Protein AF-A0A960XLL7-F1 (afdb_monomer)

Foldseek 3Di:
DPPLVVVLVVLVVLLVVLQVQLVVLVVVCVVPVDVVSVVSSVVSNVVSVVSVVVSVVSVVVVVVPPPD

Sequence (68 aa):
MSLKAFHLLFIVVSILLALGFGVWELATYRDGGATVDLVMGSASLVAAVGLGFYLRAVLKKLKNVSYL

Secondary structure (DSSP, 8-state):
--HHHHHHHHHHHHHHHHHHHHHHHHHHHHHH--HHHHHHHHHHHHHHHHHHHHHHHHHHHHHTS---

Mean predicted aligned error: 6.42 Å

pLDDT: mean 85.1, std 12.44, range [41.0, 95.38]

Nearest PDB structures (foldseek):
  4fi5-assembly1_A  TM=8.994E-01  e=1.862E+00  Hantaan virus 76-118
  2ic9-assembly1_A  TM=8.494E-01  e=2.741E+00  Orthohantavirus sinnombreense
  2ic6-assembly1_A  TM=8.388E-01  e=3.118E+00  Orthohantavirus sinnombreense
  8glt-assembly1_0  TM=8.157E-01  e=4.591E+00  synthetic construct
  8szz-assembly1_y  TM=8.672E-01  e=6.758E+00  synthetic construct

Solvent-accessible surface area (backbone atoms only — not comparable to full-atom values): 3602 Å² total; per-residue (Å²): 129,63,69,68,59,55,53,50,51,50,54,52,51,50,28,53,49,25,41,52,51,14,53,48,26,46,53,50,22,74,76,69,66,45,67,65,31,47,52,52,11,51,52,26,40,50,49,21,52,51,47,50,53,48,51,52,50,52,51,54,57,53,69,71,54,72,88,117

Structure (mmCIF, N/CA/C/O backbone):
data_AF-A0A960XLL7-F1
#
_entry.id   AF-A0A960XLL7-F1
#
loop_
_atom_site.group_PDB
_atom_site.id
_atom_site.type_symbol
_atom_site.label_atom_id
_atom_site.label_alt_id
_atom_site.label_comp_id
_atom_site.label_asym_id
_atom_site.label_entity_id
_atom_site.label_seq_id
_atom_site.pdbx_PDB_ins_code
_atom_site.Cartn_x
_atom_site.Cartn_y
_atom_site.Cartn_z
_atom_site.occupancy
_atom_site.B_iso_or_equiv
_atom_site.auth_seq_id
_atom_site.auth_comp_id
_atom_site.auth_asym_id
_atom_site.auth_atom_id
_atom_site.pdbx_PDB_model_num
ATOM 1 N N . MET A 1 1 ? -18.590 16.180 14.044 1.00 55.97 1 MET A N 1
ATOM 2 C CA . MET A 1 1 ? -18.224 14.937 13.324 1.00 55.97 1 MET A CA 1
ATOM 3 C C . MET A 1 1 ? -17.394 14.066 14.253 1.00 55.97 1 MET A C 1
ATOM 5 O O . MET A 1 1 ? -16.488 14.587 14.890 1.00 55.97 1 MET A O 1
ATOM 9 N N . SER A 1 2 ? -17.712 12.776 14.383 1.00 74.44 2 SER A N 1
ATOM 10 C CA . SER A 1 2 ? -16.947 11.863 15.244 1.00 74.44 2 SER A CA 1
ATOM 11 C C . SER A 1 2 ? -15.532 11.699 14.682 1.00 74.44 2 SER A C 1
ATOM 13 O O . SER A 1 2 ? -15.378 11.198 13.570 1.00 74.44 2 SER A O 1
ATOM 15 N N . LEU A 1 3 ? -14.505 12.110 15.438 1.00 79.31 3 LEU A N 1
ATOM 16 C CA . LEU A 1 3 ? -13.079 11.997 15.078 1.00 79.31 3 LEU A CA 1
ATOM 17 C C . LEU A 1 3 ? -12.724 10.591 14.546 1.00 79.31 3 LEU A C 1
ATOM 19 O O . LEU A 1 3 ? -11.900 10.437 13.651 1.00 79.31 3 LEU A O 1
ATOM 23 N N . LYS A 1 4 ? -13.421 9.572 15.067 1.00 79.56 4 LYS A N 1
ATOM 24 C CA . LYS A 1 4 ? -13.296 8.154 14.708 1.00 79.56 4 LYS A CA 1
ATOM 25 C C . LYS A 1 4 ? -13.735 7.860 13.269 1.00 79.56 4 LYS A C 1
ATOM 27 O O . LYS A 1 4 ? -13.080 7.079 12.589 1.00 79.56 4 LYS A O 1
ATOM 32 N N . ALA A 1 5 ? -14.822 8.480 12.805 1.00 84.06 5 ALA A N 1
ATOM 33 C CA . ALA A 1 5 ? -15.348 8.272 11.455 1.00 84.06 5 ALA A CA 1
ATOM 34 C C . ALA A 1 5 ? -14.423 8.887 10.398 1.00 84.06 5 ALA A C 1
ATOM 36 O O . ALA A 1 5 ? -14.136 8.250 9.389 1.00 84.06 5 ALA A O 1
ATOM 37 N N . PHE A 1 6 ? -13.895 10.085 10.670 1.00 87.06 6 PHE A N 1
ATOM 38 C CA . PHE A 1 6 ? -12.908 10.721 9.798 1.00 87.06 6 PHE A CA 1
ATOM 39 C C . PHE A 1 6 ? -11.624 9.892 9.708 1.00 87.06 6 PHE A C 1
ATOM 41 O O . PHE A 1 6 ? -11.143 9.628 8.612 1.00 87.06 6 PHE A O 1
ATOM 48 N N . HIS A 1 7 ? -11.107 9.418 10.846 1.00 86.56 7 HIS A N 1
ATOM 49 C CA . HIS A 1 7 ? -9.909 8.577 10.867 1.00 86.56 7 HIS A CA 1
ATOM 50 C C . HIS A 1 7 ? -10.101 7.274 10.082 1.00 86.56 7 HIS A C 1
ATOM 52 O O . HIS A 1 7 ? -9.221 6.872 9.327 1.00 86.56 7 HIS A O 1
ATOM 58 N N . LEU A 1 8 ? -11.265 6.631 10.222 1.00 88.12 8 LEU A N 1
ATOM 59 C CA . LEU A 1 8 ? -11.591 5.420 9.473 1.00 88.12 8 LEU A CA 1
ATOM 60 C C . LEU A 1 8 ? -11.614 5.685 7.964 1.00 88.12 8 LEU A C 1
ATOM 62 O O . LEU A 1 8 ? -11.006 4.940 7.201 1.00 88.12 8 LEU A O 1
ATOM 66 N N . LEU A 1 9 ? -12.285 6.761 7.549 1.00 90.75 9 LEU A N 1
ATOM 67 C CA . LEU A 1 9 ? -12.383 7.144 6.145 1.00 90.75 9 LEU A CA 1
ATOM 68 C C . LEU A 1 9 ? -11.004 7.481 5.569 1.00 90.75 9 LEU A C 1
ATOM 70 O O . LEU A 1 9 ? -10.681 7.028 4.477 1.00 90.75 9 LEU A O 1
ATOM 74 N N . PHE A 1 10 ? -10.164 8.182 6.333 1.00 92.44 10 PHE A N 1
ATOM 75 C CA . PHE A 1 10 ? -8.787 8.479 5.948 1.00 92.44 10 PHE A CA 1
ATOM 76 C C . PHE A 1 10 ? -7.980 7.201 5.689 1.00 92.44 10 PHE A C 1
ATOM 78 O O . PHE A 1 10 ? -7.400 7.064 4.618 1.00 92.44 10 PHE A O 1
ATOM 85 N N . ILE A 1 11 ? -8.016 6.225 6.606 1.00 91.50 11 ILE A N 1
ATOM 86 C CA . ILE A 1 11 ? -7.308 4.945 6.434 1.00 91.50 11 ILE A CA 1
ATOM 87 C C . ILE A 1 11 ? -7.805 4.208 5.183 1.00 91.50 11 ILE A C 1
ATOM 89 O O . ILE A 1 11 ? -6.996 3.700 4.412 1.00 91.50 11 ILE A O 1
ATOM 93 N N . VAL A 1 12 ? -9.122 4.161 4.957 1.00 92.38 12 VAL A N 1
ATOM 94 C CA . VAL A 1 12 ? -9.705 3.503 3.775 1.00 92.38 12 VAL A CA 1
ATOM 95 C C . VAL A 1 12 ? -9.247 4.178 2.483 1.00 92.38 12 VAL A C 1
ATOM 97 O O . VAL A 1 12 ? -8.816 3.489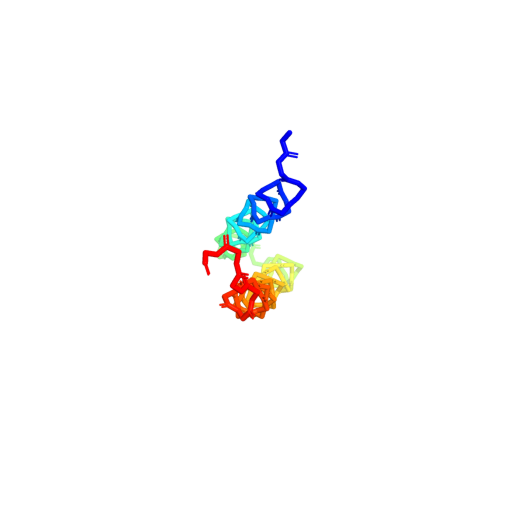 1.560 1.00 92.38 12 VAL A O 1
ATOM 100 N N . VAL A 1 13 ? -9.286 5.511 2.421 1.00 95.00 13 VAL A N 1
ATOM 101 C CA . VAL A 1 13 ? -8.816 6.267 1.251 1.00 95.00 13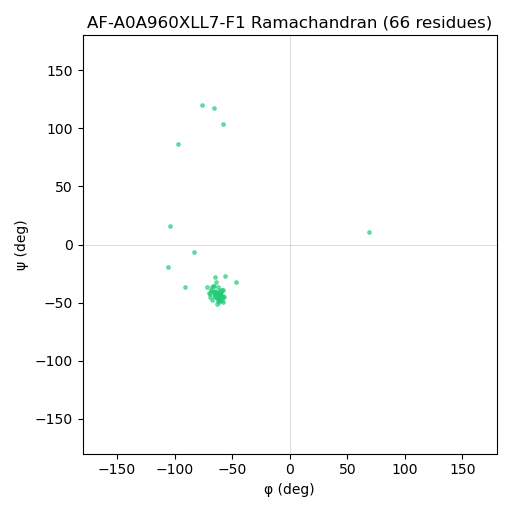 VAL A CA 1
ATOM 102 C C . VAL A 1 13 ? -7.321 6.045 1.030 1.00 95.00 13 VAL A C 1
ATOM 104 O O . VAL A 1 13 ? -6.921 5.790 -0.100 1.00 95.00 13 VAL A O 1
ATOM 107 N N . SER A 1 14 ? -6.499 6.054 2.084 1.00 94.81 14 SER A N 1
ATOM 108 C CA . SER A 1 14 ? -5.065 5.760 1.976 1.00 94.81 14 SER A CA 1
ATOM 109 C C . SER A 1 14 ? -4.788 4.349 1.449 1.00 94.81 14 SER A C 1
ATOM 111 O O . SER A 1 14 ? -3.892 4.190 0.626 1.00 94.81 14 SER A O 1
ATOM 113 N N . ILE A 1 15 ? -5.560 3.335 1.864 1.00 93.94 15 ILE A N 1
ATOM 114 C CA . ILE A 1 15 ? -5.440 1.966 1.328 1.00 93.94 15 ILE A CA 1
ATOM 115 C C . ILE A 1 15 ? -5.763 1.949 -0.165 1.00 93.94 15 ILE A C 1
ATOM 117 O O . ILE A 1 15 ? -4.995 1.393 -0.945 1.00 93.94 15 ILE A O 1
ATOM 121 N N . LEU A 1 16 ? -6.880 2.560 -0.571 1.00 94.75 16 LEU A N 1
ATOM 122 C CA . LEU A 1 16 ? -7.280 2.612 -1.979 1.00 94.75 16 LEU A CA 1
ATOM 123 C C . LEU A 1 16 ? -6.237 3.333 -2.833 1.00 94.75 16 LEU A C 1
ATOM 125 O O . LEU A 1 16 ? -5.904 2.856 -3.915 1.00 94.75 16 LEU A O 1
ATOM 129 N N . LEU A 1 17 ? -5.688 4.440 -2.330 1.00 94.69 17 LEU A N 1
ATOM 130 C CA . LEU A 1 17 ? -4.652 5.198 -3.023 1.00 94.69 17 LEU A CA 1
ATOM 131 C C . LEU A 1 17 ? -3.362 4.382 -3.166 1.00 94.69 17 LEU A C 1
ATOM 133 O O . LEU A 1 17 ? -2.796 4.327 -4.252 1.00 94.69 17 LEU A O 1
ATOM 137 N N . ALA A 1 18 ? -2.925 3.711 -2.097 1.00 93.81 18 ALA A N 1
ATOM 138 C CA . ALA A 1 18 ? -1.718 2.888 -2.106 1.00 93.81 18 ALA A CA 1
ATOM 139 C C . ALA A 1 18 ? -1.863 1.650 -3.010 1.00 93.81 18 ALA A C 1
ATOM 141 O O . ALA A 1 18 ? -0.908 1.265 -3.686 1.00 93.81 18 ALA A O 1
ATOM 142 N N . LEU A 1 19 ? -3.057 1.049 -3.076 1.00 93.19 19 LEU A N 1
ATOM 143 C CA . LEU A 1 19 ? -3.353 -0.026 -4.027 1.00 93.19 19 LEU A CA 1
ATOM 144 C C . LEU A 1 19 ? -3.367 0.489 -5.466 1.00 93.19 19 LEU A C 1
ATOM 146 O O . LEU A 1 19 ? -2.736 -0.117 -6.324 1.00 93.19 19 LEU A O 1
ATOM 150 N N . GLY A 1 20 ? -4.051 1.607 -5.725 1.00 92.50 20 GLY A N 1
ATOM 151 C CA . GLY A 1 20 ? -4.108 2.219 -7.052 1.00 92.50 20 GLY A CA 1
ATOM 152 C C . GLY A 1 20 ? -2.721 2.594 -7.569 1.00 92.50 20 GLY A C 1
ATOM 153 O O . GLY A 1 20 ? -2.362 2.210 -8.677 1.00 92.50 20 GLY A O 1
ATOM 154 N N . PHE A 1 21 ? -1.917 3.263 -6.739 1.00 93.12 21 PHE A N 1
ATOM 155 C CA . PHE A 1 21 ? -0.535 3.610 -7.065 1.00 93.12 21 PHE A CA 1
ATOM 156 C C . PHE A 1 21 ? 0.336 2.364 -7.258 1.00 93.12 21 PHE A C 1
ATOM 158 O O . PHE A 1 21 ? 1.035 2.261 -8.256 1.00 93.12 21 PHE A O 1
ATOM 165 N N . GLY A 1 22 ? 0.241 1.372 -6.365 1.00 91.94 22 GLY A N 1
ATOM 166 C CA . GLY A 1 22 ? 1.015 0.135 -6.480 1.00 91.94 22 GLY A CA 1
ATOM 167 C C . GLY A 1 22 ? 0.719 -0.655 -7.757 1.00 91.94 22 GLY A C 1
ATOM 168 O O . GLY A 1 22 ? 1.639 -1.132 -8.416 1.00 91.94 22 GLY A O 1
ATOM 169 N N . VAL A 1 23 ? -0.559 -0.768 -8.135 1.00 92.62 23 VAL A N 1
ATOM 170 C CA . VAL A 1 23 ? -0.978 -1.427 -9.384 1.00 92.62 23 VAL A CA 1
ATOM 171 C C . VAL A 1 23 ? -0.541 -0.624 -10.606 1.00 92.62 23 VAL A C 1
ATOM 173 O O . VAL A 1 23 ? -0.103 -1.222 -11.587 1.00 92.62 23 VAL A O 1
ATOM 176 N N . TRP A 1 24 ? -0.634 0.707 -10.552 1.00 92.88 24 TRP A N 1
ATOM 177 C CA . TRP A 1 24 ? -0.181 1.567 -11.642 1.00 92.88 24 TRP A CA 1
ATOM 178 C C . TRP A 1 24 ? 1.327 1.432 -11.855 1.00 92.88 24 TRP A C 1
ATOM 180 O O . TRP A 1 24 ? 1.740 1.112 -12.961 1.00 92.88 24 TRP A O 1
ATOM 190 N N . GLU A 1 25 ? 2.143 1.556 -10.812 1.00 92.06 25 GLU A N 1
ATOM 191 C CA . GLU A 1 25 ? 3.600 1.391 -10.903 1.00 92.06 25 GLU A CA 1
ATOM 192 C C . GLU A 1 25 ? 3.999 0.009 -11.443 1.00 92.06 25 GLU A C 1
ATOM 194 O O . GLU A 1 25 ? 4.885 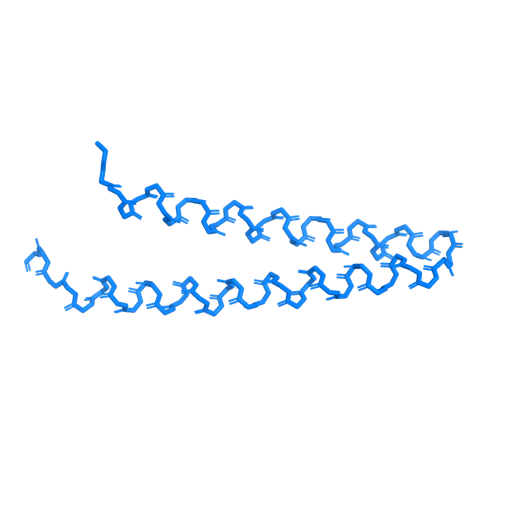-0.102 -12.284 1.00 92.06 25 GLU A O 1
ATOM 199 N N . LEU A 1 26 ? 3.297 -1.057 -11.045 1.00 89.06 26 LEU A N 1
ATOM 200 C CA . LEU A 1 26 ? 3.522 -2.397 -11.602 1.00 89.06 26 LEU A CA 1
ATOM 201 C C . LEU A 1 26 ? 3.147 -2.501 -13.088 1.00 89.06 26 LEU A C 1
ATOM 203 O O . LEU A 1 26 ? 3.809 -3.223 -13.836 1.00 89.06 26 LEU A O 1
ATOM 207 N N . ALA A 1 27 ? 2.095 -1.805 -13.523 1.00 88.88 27 ALA A N 1
ATOM 208 C CA . ALA A 1 27 ? 1.729 -1.722 -14.934 1.00 88.88 27 ALA A CA 1
ATOM 209 C C . ALA A 1 27 ? 2.761 -0.902 -15.726 1.00 88.88 27 ALA A C 1
ATOM 211 O O . ALA A 1 27 ? 3.200 -1.343 -16.783 1.00 88.88 27 ALA A O 1
ATOM 212 N N . THR A 1 28 ? 3.227 0.221 -15.176 1.00 89.31 28 THR A N 1
ATOM 213 C CA . THR A 1 28 ? 4.300 1.041 -15.754 1.00 89.31 28 THR A CA 1
ATOM 214 C C . THR A 1 28 ? 5.601 0.249 -15.867 1.00 89.31 28 THR A C 1
ATOM 216 O O . THR A 1 28 ? 6.237 0.267 -16.919 1.00 89.31 28 THR A O 1
ATOM 219 N N . TYR A 1 29 ? 5.958 -0.537 -14.846 1.00 88.44 29 TYR A N 1
ATOM 220 C CA . TYR A 1 29 ? 7.124 -1.421 -14.885 1.00 88.44 29 TYR A CA 1
ATOM 221 C C . TYR A 1 29 ? 7.044 -2.433 -16.030 1.00 88.44 29 TYR A C 1
ATOM 223 O O . TYR A 1 29 ? 8.051 -2.724 -16.673 1.00 88.44 29 TYR A O 1
ATOM 231 N N . ARG A 1 30 ? 5.851 -2.971 -16.302 1.00 83.31 30 ARG A N 1
ATOM 232 C CA . ARG A 1 30 ? 5.648 -3.925 -17.396 1.00 83.31 30 ARG A CA 1
ATOM 233 C C . ARG A 1 30 ? 5.920 -3.299 -18.769 1.00 83.31 30 ARG A C 1
ATOM 235 O O . ARG A 1 30 ? 6.400 -4.014 -19.645 1.00 83.31 30 ARG A O 1
ATOM 242 N N . ASP A 1 31 ? 5.650 -2.008 -18.937 1.00 84.12 31 ASP A N 1
ATOM 243 C CA . ASP A 1 31 ? 5.830 -1.301 -20.209 1.00 84.12 31 ASP A CA 1
ATOM 244 C C . ASP A 1 31 ? 7.226 -0.659 -20.347 1.00 84.12 31 ASP A C 1
ATOM 246 O O . ASP A 1 31 ? 7.794 -0.652 -21.439 1.00 84.12 31 ASP A O 1
ATOM 250 N N . GLY A 1 32 ? 7.800 -0.136 -19.256 1.00 82.62 32 GLY A N 1
ATOM 251 C CA . GLY A 1 32 ? 9.068 0.612 -19.253 1.00 82.62 32 GLY A CA 1
ATOM 252 C C . GLY A 1 32 ? 10.282 -0.130 -18.681 1.00 82.62 32 GLY A C 1
ATOM 253 O O . GLY A 1 32 ? 11.419 0.252 -18.955 1.00 82.62 32 GLY A O 1
ATOM 254 N N . GLY A 1 33 ? 10.077 -1.188 -17.891 1.00 80.44 33 GLY A N 1
ATOM 255 C CA . GLY A 1 33 ? 11.139 -2.029 -17.325 1.00 80.44 33 GLY A CA 1
ATOM 256 C C . GLY A 1 33 ? 12.020 -1.372 -16.253 1.00 80.44 33 GLY A C 1
ATOM 257 O O . GLY A 1 33 ? 13.045 -1.947 -15.880 1.00 80.44 33 GLY A 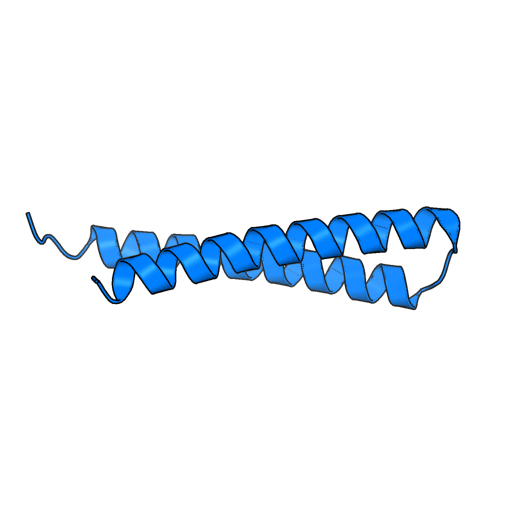O 1
ATOM 258 N N . ALA A 1 34 ? 11.669 -0.188 -15.741 1.00 87.50 34 ALA A N 1
ATOM 259 C CA . ALA A 1 34 ? 12.502 0.531 -14.781 1.00 87.50 34 ALA A CA 1
ATOM 260 C C . ALA A 1 34 ? 12.405 -0.074 -13.372 1.00 87.50 34 ALA A C 1
ATOM 262 O O . ALA A 1 34 ? 11.353 -0.085 -12.745 1.00 87.50 34 ALA A O 1
ATOM 263 N N . THR A 1 35 ? 13.528 -0.532 -12.813 1.00 86.75 35 THR A N 1
ATOM 264 C CA . THR A 1 35 ? 13.573 -1.165 -11.479 1.00 86.75 35 THR A CA 1
ATOM 265 C C . THR A 1 35 ? 12.995 -0.286 -10.360 1.00 86.75 35 THR A C 1
ATOM 267 O O . THR A 1 35 ? 12.497 -0.814 -9.367 1.00 86.75 35 THR A O 1
ATOM 270 N N . VAL A 1 36 ? 13.032 1.042 -10.519 1.00 87.25 36 VAL A N 1
ATOM 271 C CA . VAL A 1 36 ? 12.398 1.997 -9.595 1.00 87.25 36 VAL A CA 1
ATOM 272 C C . VAL A 1 36 ? 10.898 1.746 -9.468 1.00 87.25 36 VAL A C 1
ATOM 274 O O . VAL A 1 36 ? 10.414 1.686 -8.339 1.00 87.25 36 VAL A O 1
ATOM 277 N N . ASP A 1 37 ? 10.201 1.508 -10.577 1.00 87.44 37 ASP A N 1
ATOM 278 C CA . ASP A 1 37 ? 8.746 1.332 -10.595 1.00 87.44 37 ASP A CA 1
ATOM 279 C C . ASP A 1 37 ? 8.350 0.030 -9.885 1.00 87.44 37 ASP A C 1
ATOM 281 O O . ASP A 1 37 ? 7.386 -0.038 -9.123 1.00 87.44 37 ASP A O 1
ATOM 285 N N . LEU A 1 38 ? 9.168 -1.018 -10.039 1.00 87.94 38 LEU A N 1
ATOM 286 C CA . LEU A 1 38 ? 8.976 -2.279 -9.324 1.00 87.94 38 LEU A CA 1
ATOM 287 C C . LEU A 1 38 ? 9.136 -2.097 -7.806 1.00 87.94 38 LEU A C 1
ATOM 289 O O . LEU A 1 38 ? 8.344 -2.634 -7.026 1.00 87.94 38 LEU A O 1
ATOM 293 N N . VAL A 1 39 ? 10.153 -1.349 -7.369 1.00 92.75 39 VAL A N 1
ATOM 294 C CA . VAL A 1 39 ? 10.412 -1.089 -5.942 1.00 92.75 39 VAL A CA 1
ATOM 295 C C . VAL A 1 39 ? 9.336 -0.178 -5.346 1.00 92.75 39 VAL A C 1
ATOM 297 O O . VAL A 1 39 ? 8.813 -0.482 -4.277 1.00 92.75 39 VAL A O 1
ATOM 300 N N . MET A 1 40 ? 8.962 0.897 -6.040 1.00 91.25 40 MET A N 1
ATOM 301 C CA . MET A 1 40 ? 7.891 1.819 -5.640 1.00 91.25 40 MET A CA 1
ATOM 302 C C . MET A 1 40 ? 6.542 1.101 -5.556 1.00 91.25 40 MET A C 1
ATOM 304 O O . MET A 1 40 ? 5.860 1.175 -4.530 1.00 91.25 40 MET A O 1
ATOM 308 N N . GLY A 1 41 ? 6.181 0.343 -6.593 1.00 90.50 41 GLY A N 1
ATOM 309 C CA . GLY A 1 41 ? 4.931 -0.406 -6.646 1.00 90.50 41 GLY A CA 1
ATOM 310 C C . GLY A 1 41 ? 4.8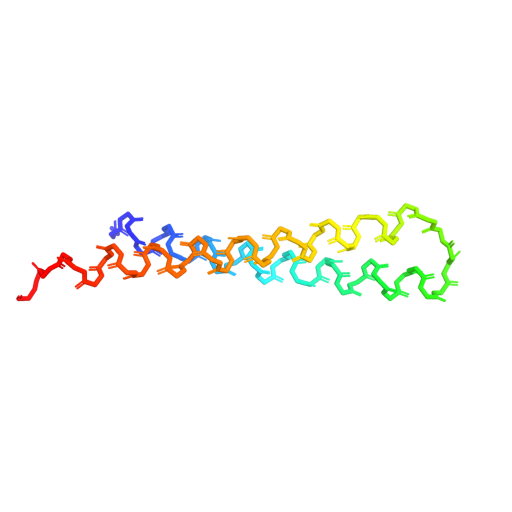40 -1.470 -5.555 1.00 90.50 41 GLY A C 1
ATOM 311 O O . GLY A 1 41 ? 3.841 -1.543 -4.833 1.00 90.50 41 GLY A O 1
ATOM 312 N N . SER A 1 42 ? 5.907 -2.252 -5.362 1.00 91.50 42 SER A N 1
ATOM 313 C CA . SER A 1 42 ? 5.959 -3.262 -4.297 1.00 91.50 42 SER A CA 1
ATOM 314 C C . SER A 1 42 ? 5.923 -2.634 -2.901 1.00 91.50 42 SER A C 1
ATOM 316 O O . SER A 1 42 ? 5.144 -3.086 -2.061 1.00 91.50 42 SER A O 1
ATOM 318 N N . ALA A 1 43 ? 6.665 -1.550 -2.657 1.00 93.75 43 ALA A N 1
ATOM 319 C CA . ALA A 1 43 ? 6.604 -0.812 -1.396 1.00 93.75 43 ALA A CA 1
ATOM 320 C C . ALA A 1 43 ? 5.195 -0.261 -1.120 1.00 93.75 43 ALA A C 1
ATOM 322 O O . ALA A 1 43 ? 4.702 -0.366 0.006 1.00 93.75 43 ALA A O 1
ATOM 323 N N . SER A 1 44 ? 4.513 0.261 -2.143 1.00 93.69 44 SER A N 1
ATOM 324 C CA . SER A 1 44 ? 3.141 0.761 -2.014 1.00 93.69 44 SER A CA 1
ATOM 325 C C . SER A 1 44 ? 2.145 -0.352 -1.685 1.00 93.69 44 SER A C 1
ATOM 327 O O . SER A 1 44 ? 1.287 -0.182 -0.816 1.00 93.69 44 SER A O 1
ATOM 329 N N . LEU A 1 45 ? 2.279 -1.530 -2.302 1.00 92.44 45 LEU A N 1
ATOM 330 C CA . LEU A 1 45 ? 1.450 -2.690 -1.962 1.00 92.44 45 LEU A CA 1
ATOM 331 C C . LEU A 1 45 ? 1.695 -3.172 -0.528 1.00 92.44 45 LEU A C 1
ATOM 333 O O . LEU A 1 45 ? 0.741 -3.464 0.194 1.00 92.44 45 LEU A O 1
ATOM 337 N N . VAL A 1 46 ? 2.954 -3.206 -0.083 1.00 95.38 46 VAL A N 1
ATOM 338 C CA . VAL A 1 46 ? 3.302 -3.530 1.311 1.00 95.38 46 VAL A CA 1
ATOM 339 C C . VAL A 1 46 ? 2.671 -2.516 2.270 1.00 95.38 46 VAL A C 1
ATOM 341 O O . VAL A 1 46 ? 2.081 -2.909 3.279 1.00 95.38 46 VAL A O 1
ATOM 344 N N . ALA A 1 47 ? 2.717 -1.222 1.940 1.00 93.19 47 ALA A N 1
ATOM 345 C CA . ALA A 1 47 ? 2.072 -0.171 2.721 1.00 93.19 47 ALA A CA 1
ATOM 346 C C . ALA A 1 47 ? 0.543 -0.338 2.772 1.00 93.19 47 ALA A C 1
ATOM 348 O O . ALA A 1 47 ? -0.047 -0.222 3.848 1.00 93.19 47 ALA A O 1
ATOM 349 N N . ALA A 1 48 ? -0.102 -0.680 1.651 1.00 92.81 48 ALA A N 1
ATOM 350 C CA . ALA A 1 48 ? -1.538 -0.957 1.597 1.00 92.81 48 ALA A CA 1
ATOM 351 C C . ALA A 1 48 ? -1.934 -2.141 2.493 1.00 92.81 48 ALA A C 1
ATOM 353 O O . ALA A 1 48 ? -2.913 -2.062 3.238 1.00 92.81 48 ALA A O 1
ATOM 354 N N . VAL A 1 49 ? -1.147 -3.222 2.477 1.00 94.00 49 VAL A N 1
ATOM 355 C CA . VAL A 1 49 ? -1.345 -4.384 3.358 1.00 94.00 49 VAL A CA 1
ATOM 356 C C . VAL A 1 49 ? -1.169 -3.991 4.827 1.00 94.00 49 VAL A C 1
ATOM 358 O O . VAL A 1 49 ? -2.015 -4.328 5.659 1.00 94.00 49 VAL A O 1
ATOM 361 N N . GLY A 1 50 ? -0.122 -3.227 5.153 1.00 93.62 50 GLY A N 1
ATOM 362 C CA . GLY A 1 50 ? 0.117 -2.708 6.502 1.00 93.62 50 GLY A CA 1
ATOM 363 C C . GLY A 1 50 ? -1.039 -1.844 7.015 1.00 93.62 50 GLY A C 1
ATOM 364 O O . GLY A 1 50 ? -1.532 -2.055 8.127 1.00 93.62 50 GLY A O 1
ATOM 365 N N . LEU A 1 51 ? -1.543 -0.935 6.179 1.00 91.38 51 LEU A N 1
ATOM 366 C CA . LEU A 1 51 ? -2.734 -0.135 6.469 1.00 91.38 51 LEU A CA 1
ATOM 367 C C . LEU A 1 51 ? -3.987 -1.007 6.632 1.00 91.38 51 LEU A C 1
ATOM 369 O O . LEU A 1 51 ? -4.806 -0.727 7.504 1.00 91.38 51 LEU A O 1
ATOM 373 N N . GLY A 1 52 ? -4.129 -2.090 5.866 1.00 91.06 52 GLY A N 1
ATOM 374 C CA . GLY A 1 52 ? -5.212 -3.064 6.026 1.00 91.06 52 GLY A CA 1
ATOM 375 C C . GLY A 1 52 ? -5.196 -3.756 7.395 1.00 91.06 52 GLY A C 1
ATOM 376 O O . GLY A 1 52 ? -6.236 -3.867 8.054 1.00 91.06 52 GLY A O 1
ATOM 377 N N . PHE A 1 53 ? -4.019 -4.163 7.881 1.00 92.94 53 PHE A N 1
ATOM 378 C CA . PHE A 1 53 ? -3.868 -4.692 9.242 1.00 92.94 53 PHE A CA 1
ATOM 379 C C . PHE A 1 53 ? -4.171 -3.635 10.305 1.00 92.94 53 PHE A C 1
ATOM 381 O O . PHE A 1 53 ? -4.880 -3.927 11.274 1.00 92.94 53 PHE A O 1
ATOM 388 N N . TYR A 1 54 ? -3.694 -2.405 10.107 1.00 89.06 54 TYR A N 1
ATOM 389 C CA . TYR A 1 54 ? -3.983 -1.283 10.997 1.00 89.06 54 TYR A CA 1
ATOM 390 C C . TYR A 1 54 ? -5.485 -0.983 11.064 1.00 89.06 54 TYR A C 1
ATOM 392 O O . TYR A 1 54 ? -6.040 -0.869 12.157 1.00 89.06 54 TYR A O 1
ATOM 400 N N . L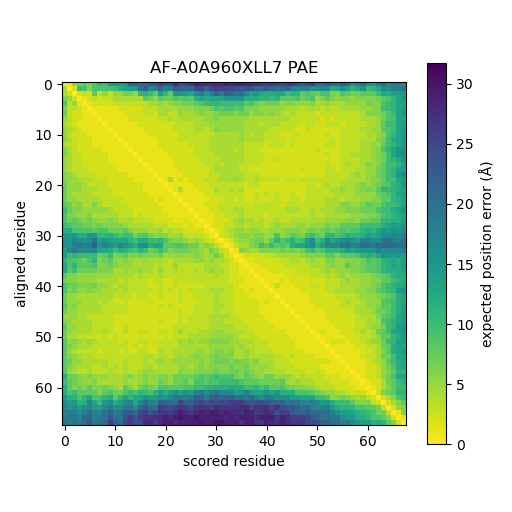EU A 1 55 ? -6.178 -0.967 9.922 1.00 88.25 55 LEU A N 1
ATOM 401 C CA . LEU A 1 55 ? -7.630 -0.818 9.840 1.00 88.25 55 LEU A CA 1
ATOM 402 C C . LEU A 1 55 ? -8.343 -1.912 10.640 1.00 88.25 55 LEU A C 1
ATOM 404 O O . LEU A 1 55 ? -9.241 -1.619 11.429 1.00 88.25 55 LEU A O 1
ATOM 408 N N . ARG A 1 56 ? -7.909 -3.171 10.505 1.00 86.81 56 ARG A N 1
ATOM 409 C CA . ARG A 1 56 ? -8.438 -4.298 11.291 1.00 86.81 56 ARG A CA 1
ATOM 410 C C . ARG A 1 56 ? -8.230 -4.101 12.793 1.00 86.81 56 ARG A C 1
ATOM 412 O O . ARG A 1 56 ? -9.144 -4.377 13.572 1.00 86.81 56 ARG A O 1
ATOM 419 N N . ALA A 1 57 ? -7.060 -3.616 13.204 1.00 86.81 57 ALA A N 1
ATOM 420 C CA . ALA A 1 57 ? -6.758 -3.319 14.601 1.00 86.81 57 ALA A CA 1
ATOM 421 C C . ALA A 1 57 ? -7.633 -2.177 15.140 1.00 86.81 57 ALA A C 1
ATOM 423 O O . ALA A 1 57 ? -8.204 -2.312 16.222 1.00 86.81 57 ALA A O 1
ATOM 424 N N . VAL A 1 58 ? -7.811 -1.097 14.372 1.00 85.25 58 VAL A N 1
ATOM 425 C CA . VAL A 1 58 ? -8.703 0.025 14.708 1.00 85.25 58 VAL A CA 1
ATOM 426 C C . VAL A 1 58 ? -10.146 -0.456 14.833 1.00 85.25 58 VAL A C 1
ATOM 428 O O . VAL A 1 58 ? -10.782 -0.191 15.849 1.00 85.25 58 VAL A O 1
ATOM 431 N N . LEU A 1 59 ? -10.648 -1.241 13.876 1.00 82.69 59 LEU A N 1
ATOM 432 C CA . LEU A 1 59 ? -11.992 -1.823 13.933 1.00 82.69 59 LEU A CA 1
ATOM 433 C C . LEU A 1 59 ? -12.171 -2.740 15.149 1.00 82.69 59 LEU A C 1
ATOM 435 O O . LEU A 1 59 ? -13.199 -2.672 15.817 1.00 82.69 59 LEU A O 1
ATOM 439 N N . LYS A 1 60 ? -11.170 -3.562 15.491 1.00 81.19 60 LYS A N 1
ATOM 440 C CA . LYS A 1 60 ? -11.201 -4.413 16.694 1.00 81.19 60 LYS A CA 1
ATOM 441 C C . LYS A 1 60 ? -11.213 -3.582 17.979 1.00 81.19 60 LYS A C 1
ATOM 443 O O . LYS A 1 60 ? -11.935 -3.923 18.916 1.00 81.19 60 LYS A O 1
ATOM 448 N N . LYS A 1 61 ? -10.446 -2.489 18.016 1.00 74.25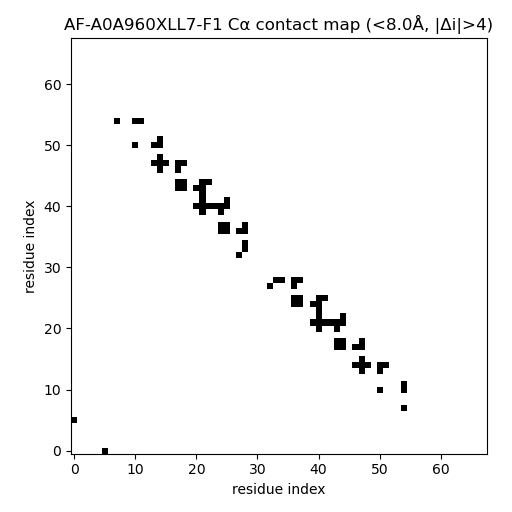 61 LYS A N 1
ATOM 449 C CA . LYS A 1 61 ? -10.382 -1.564 19.154 1.00 74.25 61 LYS A CA 1
ATOM 450 C C . LYS A 1 61 ? -11.693 -0.798 19.316 1.00 74.25 61 LYS A C 1
ATOM 452 O O . LYS A 1 61 ? -12.160 -0.650 20.432 1.00 74.25 61 LYS A O 1
ATOM 457 N N . LEU A 1 62 ? -12.323 -0.394 18.213 1.00 71.12 62 LEU A N 1
ATOM 458 C CA . LEU A 1 62 ? -13.631 0.261 18.215 1.00 71.12 62 LEU A CA 1
ATOM 459 C C . LEU A 1 62 ? -14.777 -0.708 18.554 1.00 71.12 62 LEU A C 1
ATOM 461 O O . LEU A 1 62 ? -15.672 -0.312 19.288 1.00 71.12 62 LEU A O 1
ATOM 465 N N . LYS A 1 63 ? -14.729 -1.977 18.111 1.00 62.06 63 LYS A N 1
ATOM 466 C CA . LYS A 1 63 ? -15.729 -3.007 18.473 1.00 62.06 63 LYS A CA 1
ATOM 467 C C . LYS A 1 63 ? -15.740 -3.371 19.961 1.00 62.06 63 LYS A C 1
ATOM 469 O O . LYS A 1 63 ? -16.777 -3.792 20.448 1.00 62.06 63 LYS A O 1
ATOM 474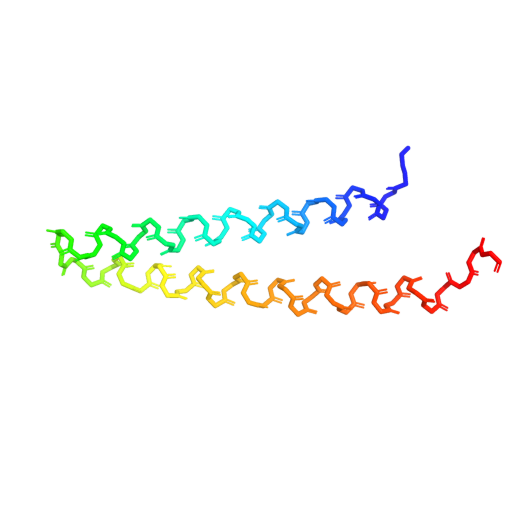 N N . ASN A 1 64 ? -14.612 -3.247 20.667 1.00 56.78 64 ASN A N 1
ATOM 475 C CA . ASN A 1 64 ? -14.541 -3.508 22.115 1.00 56.78 64 ASN A CA 1
ATOM 476 C C . ASN A 1 64 ? -14.973 -2.311 22.971 1.00 56.78 64 ASN A C 1
ATOM 478 O O . ASN A 1 64 ? -15.076 -2.434 24.186 1.00 56.78 64 ASN A O 1
ATOM 482 N N . VAL A 1 65 ? -15.225 -1.155 22.359 1.00 55.84 65 VAL A N 1
ATOM 483 C CA . VAL A 1 65 ? -15.802 -0.014 23.061 1.00 55.84 65 VAL A CA 1
ATOM 484 C C . VAL A 1 65 ? -17.301 -0.044 22.781 1.00 55.84 65 VAL A C 1
ATOM 486 O O . VAL A 1 65 ? -17.769 0.562 21.818 1.00 55.84 65 VAL A O 1
ATOM 489 N N . SER A 1 66 ? -18.031 -0.803 23.608 1.00 43.69 66 SER A N 1
ATOM 490 C CA . SER A 1 66 ? -19.495 -0.740 23.675 1.00 43.69 66 SER A CA 1
ATOM 491 C C . SER A 1 66 ? -19.878 0.700 24.011 1.00 43.69 66 SER A C 1
ATOM 493 O O . SER A 1 66 ? -19.679 1.162 25.129 1.00 43.69 66 SER A O 1
ATOM 495 N N . TYR A 1 67 ? -20.332 1.440 23.005 1.00 51.25 67 TYR A N 1
ATOM 496 C CA . TYR A 1 67 ? -21.117 2.667 23.183 1.00 51.25 67 TYR A CA 1
ATOM 497 C C . TYR A 1 67 ? -22.602 2.409 22.879 1.00 51.25 67 TYR A C 1
ATOM 499 O O . TYR A 1 67 ? -23.360 3.349 22.657 1.00 51.25 67 TYR A O 1
ATOM 507 N N . LEU A 1 68 ? -22.984 1.131 22.837 1.00 41.00 68 LEU A N 1
ATOM 508 C CA . LEU A 1 68 ? -24.357 0.651 22.887 1.00 41.00 68 LEU A CA 1
ATOM 509 C C . LEU A 1 68 ? -24.530 -0.123 24.189 1.00 41.00 68 LEU A C 1
ATOM 511 O O . LEU A 1 68 ? -23.579 -0.871 24.531 1.00 41.00 68 LEU A O 1
#

Radius of gyration: 15.69 Å; Cα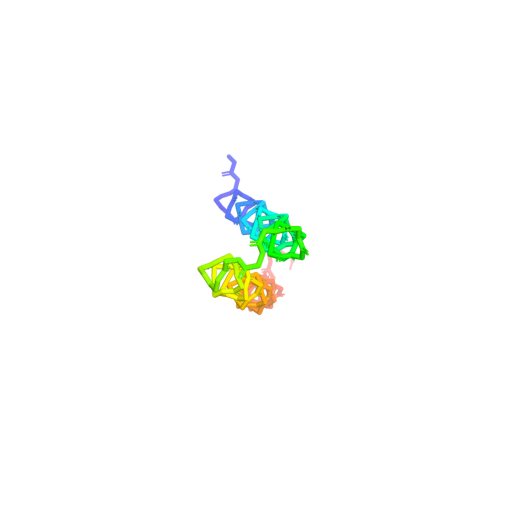 contacts (8 Å, |Δi|>4): 45; chains: 1; bounding box: 38×20×44 Å